Protein AF-A0A420IK46-F1 (afdb_monomer_lite)

Foldseek 3Di:
DDDDDDDDDDDDDDDDDDDDPPDDDDDDDDDPPVVVVVVVVVVVVCCVVVVDDDPDDDPPPPPPPPPPLPQALQAAPDEAADQVQAPFWAAEQSNVNNVCVVPVVVNWDFPQVAQQPDWGDDRPDTFGFSGWTWDQDPLGIGIHGYTNDSGHTYDHPNVCVVSVWDQDVVVRDID

Structure (mmCIF, N/CA/C/O backbone):
data_AF-A0A420IK46-F1
#
_entry.id   AF-A0A420IK46-F1
#
loop_
_atom_site.group_PDB
_atom_site.id
_atom_site.type_symbol
_atom_site.label_atom_id
_atom_site.label_alt_id
_atom_site.label_comp_id
_atom_site.label_asym_id
_atom_site.label_entity_id
_atom_site.label_seq_id
_atom_site.pdbx_PDB_ins_code
_atom_site.Cartn_x
_atom_site.Cartn_y
_atom_site.Cartn_z
_atom_site.occupancy
_atom_site.B_iso_or_equiv
_atom_site.auth_seq_id
_atom_site.auth_comp_id
_atom_site.auth_asym_id
_atom_site.auth_atom_id
_atom_site.pdbx_PDB_model_num
ATOM 1 N N . ASP A 1 1 ? 34.213 -3.076 1.714 1.00 36.16 1 ASP A N 1
ATOM 2 C CA . ASP A 1 1 ? 33.073 -2.729 2.576 1.00 36.16 1 ASP A CA 1
ATOM 3 C C . ASP A 1 1 ? 31.892 -3.614 2.271 1.00 36.16 1 ASP A C 1
ATOM 5 O O . ASP A 1 1 ? 31.127 -3.371 1.350 1.00 36.16 1 ASP A O 1
ATOM 9 N N . SER A 1 2 ? 31.842 -4.724 2.992 1.00 36.50 2 SER A N 1
ATOM 10 C CA . SER A 1 2 ? 30.795 -5.736 2.936 1.00 36.50 2 SER A CA 1
ATOM 11 C C . SER A 1 2 ? 30.014 -5.634 4.243 1.00 36.50 2 SER A C 1
ATOM 13 O O . SER A 1 2 ? 30.497 -6.100 5.277 1.00 36.50 2 SER A O 1
ATOM 15 N N . GLY A 1 3 ? 28.863 -4.961 4.210 1.00 33.41 3 GLY A N 1
ATOM 16 C CA . GLY A 1 3 ? 27.925 -4.957 5.329 1.00 33.41 3 GLY A CA 1
ATOM 17 C C . GLY A 1 3 ? 27.411 -6.375 5.555 1.00 33.41 3 GLY A C 1
ATOM 18 O O . GLY A 1 3 ? 27.014 -7.051 4.608 1.00 33.41 3 GLY A O 1
ATOM 19 N N . ILE A 1 4 ? 27.497 -6.851 6.794 1.00 30.58 4 ILE A N 1
ATOM 20 C CA . ILE A 1 4 ? 26.951 -8.148 7.185 1.00 30.58 4 ILE A CA 1
ATOM 21 C C . ILE A 1 4 ? 25.472 -7.933 7.503 1.00 30.58 4 ILE A C 1
ATOM 23 O O . ILE A 1 4 ? 25.141 -7.314 8.510 1.00 30.58 4 ILE A O 1
ATOM 27 N N . GLU A 1 5 ? 24.589 -8.461 6.658 1.00 34.59 5 GLU A N 1
ATOM 28 C CA . GLU A 1 5 ? 23.202 -8.727 7.035 1.00 34.59 5 GLU A CA 1
ATOM 29 C C . GLU A 1 5 ? 23.173 -10.069 7.776 1.00 34.59 5 GLU A C 1
ATOM 31 O O . GLU A 1 5 ? 23.459 -11.118 7.198 1.00 34.59 5 GLU A O 1
ATOM 36 N N . ALA A 1 6 ? 22.886 -10.041 9.077 1.00 29.06 6 ALA A N 1
ATOM 37 C CA . ALA A 1 6 ? 22.732 -11.247 9.880 1.00 29.06 6 ALA A CA 1
ATOM 38 C C . ALA A 1 6 ? 21.256 -11.438 10.240 1.00 29.06 6 ALA A C 1
ATOM 40 O O . ALA A 1 6 ? 20.698 -10.697 11.045 1.00 29.06 6 ALA A O 1
ATOM 41 N N . LEU A 1 7 ? 20.638 -12.464 9.654 1.00 31.25 7 LEU A N 1
ATOM 42 C CA . LEU A 1 7 ? 19.363 -13.013 10.099 1.00 31.25 7 LEU A CA 1
ATOM 43 C C . LEU A 1 7 ? 19.674 -14.130 11.107 1.00 31.25 7 LEU A C 1
ATOM 45 O O . LEU A 1 7 ? 20.095 -15.216 10.709 1.00 31.25 7 LEU A O 1
ATOM 49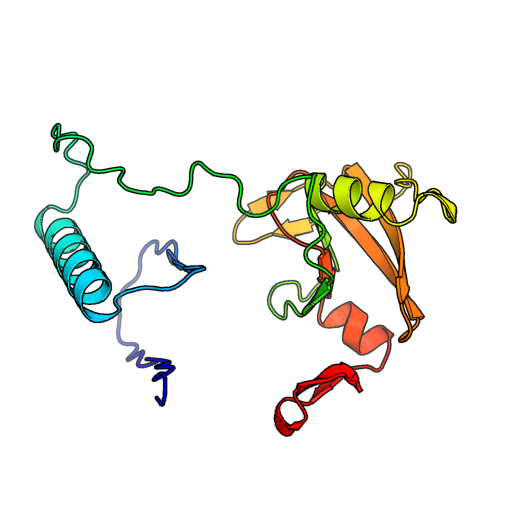 N N . ILE A 1 8 ? 19.513 -13.880 12.408 1.00 30.55 8 ILE A N 1
ATOM 50 C CA . ILE A 1 8 ? 19.629 -14.941 13.418 1.00 30.55 8 ILE A CA 1
ATOM 51 C C . ILE A 1 8 ? 18.227 -15.475 13.697 1.00 30.55 8 ILE A C 1
ATOM 53 O O . ILE A 1 8 ? 17.470 -14.894 14.465 1.00 30.55 8 ILE A O 1
ATOM 57 N N . ASN A 1 9 ? 17.899 -16.600 13.067 1.00 35.66 9 ASN A N 1
ATOM 58 C CA . ASN A 1 9 ? 16.812 -17.470 13.497 1.00 35.66 9 ASN A CA 1
ATOM 59 C C . ASN A 1 9 ? 17.437 -18.707 14.133 1.00 35.66 9 ASN A C 1
ATOM 61 O O . ASN A 1 9 ? 18.102 -19.468 13.439 1.00 35.66 9 ASN A O 1
ATOM 65 N N . ASN A 1 10 ? 17.193 -18.915 15.423 1.00 33.12 10 ASN A N 1
ATOM 66 C CA . ASN A 1 10 ? 17.235 -20.235 16.041 1.00 33.12 10 ASN A CA 1
ATOM 67 C C . ASN A 1 10 ? 16.222 -20.255 17.184 1.00 33.12 10 ASN A C 1
ATOM 69 O O . ASN A 1 10 ? 16.511 -19.846 18.305 1.00 33.12 10 ASN A O 1
ATOM 73 N N . ILE A 1 11 ? 15.022 -20.723 16.855 1.00 37.38 11 ILE A N 1
ATOM 74 C CA . ILE A 1 11 ? 14.047 -21.193 17.830 1.00 37.38 11 ILE A CA 1
ATOM 75 C C . ILE A 1 11 ? 14.383 -22.663 18.096 1.00 37.38 11 ILE A C 1
ATOM 77 O O . ILE A 1 11 ? 14.374 -23.457 17.154 1.00 37.38 11 ILE A O 1
ATOM 81 N N . ASP A 1 12 ? 14.619 -23.027 19.357 1.00 29.58 12 ASP A N 1
ATOM 82 C CA . ASP A 1 12 ? 14.335 -24.386 19.822 1.00 29.58 12 ASP A CA 1
ATOM 83 C C . ASP A 1 12 ? 13.169 -24.327 20.815 1.00 29.58 12 ASP A C 1
ATOM 85 O O . ASP A 1 12 ? 13.200 -23.624 21.827 1.00 29.58 12 ASP A O 1
ATOM 89 N N . LEU A 1 13 ? 12.096 -25.010 20.427 1.00 45.44 13 LEU A N 1
ATOM 90 C CA . LEU A 1 13 ? 10.789 -25.048 21.066 1.00 45.44 13 LEU A CA 1
ATOM 91 C C . LEU A 1 13 ? 10.766 -26.205 22.057 1.00 45.44 13 LEU A C 1
ATOM 93 O O . LEU A 1 13 ? 10.443 -27.335 21.691 1.00 45.44 13 LEU A O 1
ATOM 97 N N . SER A 1 14 ? 10.979 -25.920 23.335 1.00 31.83 14 SER A N 1
ATOM 98 C CA . SER A 1 14 ? 10.445 -26.801 24.370 1.00 31.83 14 SER A CA 1
ATOM 99 C C . SER A 1 14 ? 9.994 -26.006 25.588 1.00 31.83 14 SER A C 1
ATOM 101 O O . SER A 1 14 ? 10.790 -25.645 26.446 1.00 31.83 14 SER A O 1
ATOM 103 N N . GLU A 1 15 ? 8.677 -25.798 25.623 1.00 45.69 15 GLU A N 1
ATOM 104 C CA . GLU A 1 15 ? 7.856 -25.516 26.803 1.00 45.69 15 GLU A CA 1
ATOM 105 C C . GLU A 1 15 ? 8.067 -24.184 27.533 1.00 45.69 15 GLU A C 1
ATOM 107 O O . GLU A 1 15 ? 8.599 -24.159 28.636 1.00 45.69 15 GLU A O 1
ATOM 112 N N . VAL A 1 16 ? 7.460 -23.103 27.028 1.00 33.88 16 VAL A N 1
ATOM 113 C CA . VAL A 1 16 ? 6.900 -22.060 27.907 1.00 33.88 16 VAL A CA 1
ATOM 114 C C . VAL A 1 16 ? 5.568 -21.571 27.334 1.00 33.88 16 VAL A C 1
ATOM 116 O O . VAL A 1 16 ? 5.488 -21.078 26.213 1.00 33.88 16 VAL A O 1
ATOM 119 N N . LYS A 1 17 ? 4.494 -21.742 28.111 1.00 38.62 17 LYS A N 1
ATOM 120 C CA . LYS A 1 17 ? 3.279 -20.936 27.985 1.00 38.62 17 LYS A CA 1
ATOM 121 C C . LYS A 1 17 ? 3.505 -19.671 28.802 1.00 38.62 17 LYS A C 1
ATOM 123 O O . LYS A 1 17 ? 3.724 -19.805 30.000 1.00 38.62 17 LYS A O 1
ATOM 128 N N . ASP A 1 18 ? 3.448 -18.506 28.166 1.00 34.53 18 ASP A N 1
ATOM 129 C CA . ASP A 1 18 ? 2.596 -17.370 28.549 1.00 34.53 18 ASP A CA 1
ATOM 130 C C . ASP A 1 18 ? 3.080 -16.064 27.895 1.00 34.53 18 ASP A C 1
ATOM 132 O O . ASP A 1 18 ? 4.254 -15.728 27.939 1.00 34.53 18 ASP A O 1
ATOM 136 N N . TYR A 1 19 ? 2.116 -15.363 27.285 1.00 47.47 19 TYR A N 1
ATOM 137 C CA . TYR A 1 19 ? 2.113 -13.971 26.809 1.00 47.47 19 TYR A CA 1
ATOM 138 C C . TYR A 1 19 ? 3.438 -13.379 26.299 1.00 47.47 19 TYR A C 1
ATOM 140 O O . TYR A 1 19 ? 4.135 -12.685 27.032 1.00 47.47 19 TYR A O 1
ATOM 148 N N . GLU A 1 20 ? 3.694 -13.507 24.997 1.00 35.28 20 GLU A N 1
ATOM 149 C CA . GLU A 1 20 ? 4.812 -12.827 24.339 1.00 35.28 20 GLU A CA 1
ATOM 150 C C . GLU A 1 20 ? 4.272 -11.869 23.271 1.00 35.28 20 GLU A C 1
ATOM 152 O O . GLU A 1 20 ? 3.734 -12.266 22.235 1.00 35.28 20 GLU A O 1
ATOM 157 N N . GLY A 1 21 ? 4.328 -10.571 23.569 1.00 40.59 21 GLY A N 1
ATOM 158 C CA . GLY A 1 21 ? 4.304 -9.558 22.528 1.00 40.59 21 GLY A CA 1
ATOM 159 C C . GLY A 1 21 ? 5.693 -9.527 21.913 1.00 40.59 21 GLY A C 1
ATOM 160 O O . GLY A 1 21 ? 6.579 -8.897 22.486 1.00 40.59 21 GLY A O 1
ATOM 161 N N . ASP A 1 22 ? 5.881 -10.214 20.783 1.00 36.91 22 ASP A N 1
ATOM 162 C CA . ASP A 1 22 ? 7.123 -10.143 20.010 1.00 36.91 22 ASP A CA 1
ATOM 163 C C . ASP A 1 22 ? 7.426 -8.677 19.697 1.00 36.91 22 ASP A C 1
ATOM 165 O O . ASP A 1 22 ? 6.774 -8.034 18.866 1.00 36.91 22 ASP A O 1
ATOM 169 N N . THR A 1 23 ? 8.404 -8.124 20.407 1.00 38.12 23 THR A N 1
ATOM 170 C CA . THR A 1 23 ? 8.852 -6.751 20.204 1.00 38.12 23 THR A CA 1
ATOM 171 C C . THR A 1 23 ? 9.903 -6.801 19.107 1.00 38.12 23 THR A C 1
ATOM 173 O O . THR A 1 23 ? 11.062 -7.120 19.349 1.00 38.12 23 THR A O 1
ATOM 176 N N . GLN A 1 24 ? 9.474 -6.573 17.866 1.00 38.16 24 GLN A N 1
ATOM 177 C CA . GLN A 1 24 ? 10.379 -6.487 16.723 1.00 38.16 24 GLN A CA 1
ATOM 178 C C . GLN A 1 24 ? 10.874 -5.047 16.580 1.00 38.16 24 GLN A C 1
ATOM 180 O O . GLN A 1 24 ? 10.095 -4.151 16.248 1.00 38.16 24 GLN A O 1
ATOM 185 N N . GLU A 1 25 ? 12.167 -4.822 16.806 1.00 41.19 25 GLU A N 1
ATOM 186 C CA . GLU A 1 25 ? 12.799 -3.522 16.585 1.00 41.19 25 GLU A CA 1
ATOM 187 C C . GLU A 1 25 ? 13.454 -3.466 15.201 1.00 41.19 25 GLU A C 1
ATOM 189 O O . GLU A 1 25 ? 14.222 -4.344 14.816 1.00 41.19 25 GLU A O 1
ATOM 194 N N . THR A 1 26 ? 13.123 -2.434 14.421 1.00 38.94 26 THR A N 1
ATOM 195 C CA . THR A 1 26 ? 13.693 -2.192 13.087 1.00 38.94 26 THR A CA 1
ATOM 196 C C . THR A 1 26 ? 14.326 -0.809 13.059 1.00 38.94 26 THR A C 1
ATOM 198 O O . THR A 1 26 ? 13.668 0.176 13.394 1.00 38.94 26 THR A O 1
ATOM 201 N N . TYR A 1 27 ? 15.581 -0.735 12.624 1.00 38.28 27 TYR A N 1
ATOM 202 C CA . TYR A 1 27 ? 16.363 0.500 12.569 1.00 38.28 27 TYR A CA 1
ATOM 203 C C . TYR A 1 27 ? 16.511 0.985 11.121 1.00 38.28 27 TYR A C 1
ATOM 205 O O . TYR A 1 27 ? 16.575 0.179 10.192 1.00 38.28 27 TYR A O 1
ATOM 213 N N . PHE A 1 28 ? 16.563 2.305 10.924 1.00 34.69 28 PHE A N 1
ATOM 214 C CA . PHE A 1 28 ? 16.802 2.944 9.627 1.00 34.69 28 PHE A CA 1
ATOM 215 C C . PHE A 1 28 ? 17.897 4.009 9.777 1.00 34.69 28 PHE A C 1
ATOM 217 O O . PHE A 1 28 ? 17.736 4.936 10.568 1.00 34.69 28 PHE A O 1
ATOM 224 N N . GLY A 1 29 ? 18.996 3.875 9.028 1.00 47.47 29 GLY A N 1
ATOM 225 C CA . GLY A 1 29 ? 20.156 4.775 9.072 1.00 47.47 29 GLY A CA 1
ATOM 226 C C . GLY A 1 29 ? 21.493 4.031 9.165 1.00 47.47 29 GLY A C 1
ATOM 227 O O . GLY A 1 29 ? 21.523 2.804 9.225 1.00 47.47 29 GLY A O 1
ATOM 228 N N . GLU A 1 30 ? 22.601 4.777 9.159 1.00 43.88 30 GLU A N 1
ATOM 229 C CA . GLU A 1 30 ? 23.924 4.228 9.476 1.00 43.88 30 GLU A CA 1
ATOM 230 C C . GLU A 1 30 ? 23.975 3.936 10.979 1.00 43.88 30 GLU A C 1
ATOM 232 O O . GLU A 1 30 ? 23.768 4.827 11.803 1.00 43.88 30 GLU A O 1
ATOM 237 N N . VAL A 1 31 ? 24.185 2.671 11.331 1.00 55.81 31 VAL A N 1
ATOM 238 C CA . VAL A 1 31 ? 24.189 2.198 12.715 1.00 55.81 31 VAL A CA 1
ATOM 239 C C . VAL A 1 31 ? 25.533 1.544 12.985 1.00 55.81 31 VAL A C 1
ATOM 241 O O . VAL A 1 31 ? 25.951 0.652 12.242 1.00 55.81 31 VAL A O 1
ATOM 244 N N . ASP A 1 32 ? 26.193 1.938 14.074 1.00 66.50 32 ASP A N 1
ATOM 245 C CA . ASP A 1 32 ? 27.278 1.132 14.624 1.00 66.50 32 ASP A CA 1
ATOM 246 C C . ASP A 1 32 ? 26.666 -0.125 15.250 1.00 66.50 32 ASP A C 1
ATOM 248 O O . ASP A 1 32 ? 26.173 -0.128 16.381 1.00 66.50 32 ASP A O 1
ATOM 252 N N . GLY A 1 33 ? 26.670 -1.210 14.474 1.00 51.62 33 GLY A N 1
ATOM 253 C CA . GLY A 1 33 ? 26.094 -2.484 14.886 1.00 51.62 33 GLY A CA 1
ATOM 254 C C . GLY A 1 33 ? 26.714 -3.043 16.168 1.00 51.62 33 GLY A C 1
ATOM 255 O O . GLY A 1 33 ? 26.049 -3.795 16.870 1.00 51.62 33 GLY A O 1
ATOM 256 N N . LYS A 1 34 ? 27.952 -2.665 16.516 1.00 63.78 34 LYS A N 1
ATOM 257 C CA . LYS A 1 34 ? 28.611 -3.127 17.741 1.00 63.78 34 LYS A CA 1
ATOM 258 C C . LYS A 1 34 ? 28.094 -2.377 18.963 1.00 63.78 34 LYS A C 1
ATOM 260 O O . LYS A 1 34 ? 27.818 -2.997 19.988 1.00 63.78 34 LYS A O 1
ATOM 265 N N . GLU A 1 35 ? 27.959 -1.059 18.859 1.00 60.22 35 GLU A N 1
ATOM 266 C CA . GLU A 1 35 ? 27.412 -0.235 19.940 1.00 60.22 35 GLU A CA 1
ATOM 267 C C . GLU A 1 35 ? 25.941 -0.583 20.198 1.00 60.22 35 GLU A C 1
ATOM 269 O O . GLU A 1 35 ? 25.547 -0.792 21.348 1.00 60.22 35 GLU A O 1
ATOM 274 N N . LEU A 1 36 ? 25.159 -0.762 19.128 1.00 61.12 36 LEU A N 1
ATOM 275 C CA . LEU A 1 36 ? 23.761 -1.168 19.229 1.00 61.12 36 LEU A CA 1
ATOM 276 C C . LEU A 1 36 ? 23.609 -2.569 19.834 1.00 61.12 36 LEU A C 1
ATOM 278 O O . LEU A 1 36 ? 22.781 -2.766 20.721 1.00 61.12 36 LEU A O 1
ATOM 282 N N . PHE A 1 37 ? 24.420 -3.536 19.395 1.00 61.47 37 PHE A N 1
ATOM 283 C CA . PHE A 1 37 ? 24.380 -4.897 19.932 1.00 61.47 37 PHE A CA 1
ATOM 284 C C . PHE A 1 37 ? 24.636 -4.913 21.442 1.00 61.47 37 PHE A C 1
ATOM 286 O O . PHE A 1 37 ? 23.886 -5.539 22.186 1.00 61.47 37 PHE A O 1
ATOM 293 N N . HIS A 1 38 ? 25.625 -4.153 21.916 1.00 60.16 38 HIS A N 1
ATOM 294 C CA . HIS A 1 38 ? 25.903 -4.037 23.348 1.00 60.16 38 HIS A CA 1
ATOM 295 C C . HIS A 1 38 ? 24.797 -3.310 24.124 1.00 60.16 38 HIS A C 1
ATOM 297 O O . HIS A 1 38 ? 24.524 -3.658 25.275 1.00 60.16 38 HIS A O 1
ATOM 303 N N . ALA A 1 39 ? 24.151 -2.310 23.518 1.00 62.03 39 ALA A N 1
ATOM 304 C CA . ALA A 1 39 ? 23.021 -1.620 24.131 1.00 62.03 39 ALA A CA 1
ATOM 305 C C . ALA A 1 39 ? 21.817 -2.560 24.299 1.00 62.03 39 ALA A C 1
ATOM 307 O O . ALA A 1 39 ? 21.242 -2.629 25.386 1.00 62.03 39 ALA A O 1
ATOM 308 N N . ILE A 1 40 ? 21.485 -3.333 23.260 1.00 64.19 40 ILE A N 1
ATOM 309 C CA . ILE A 1 40 ? 20.381 -4.300 23.282 1.00 64.19 40 ILE A CA 1
ATOM 310 C C . ILE A 1 40 ? 20.699 -5.479 24.213 1.00 64.19 40 ILE A C 1
ATOM 312 O O . ILE A 1 40 ? 19.825 -5.884 24.974 1.00 64.19 40 ILE A O 1
ATOM 316 N N . GLU A 1 41 ? 21.936 -5.992 24.234 1.00 65.56 41 GLU A N 1
ATOM 317 C CA . GLU A 1 41 ? 22.357 -7.017 25.205 1.00 65.56 41 GLU A CA 1
ATOM 318 C C . GLU A 1 41 ? 22.148 -6.536 26.642 1.00 65.56 41 GLU A C 1
ATOM 320 O O . GLU A 1 41 ? 21.528 -7.233 27.445 1.00 65.56 41 GLU A O 1
ATOM 325 N N . ASN A 1 42 ? 22.613 -5.328 26.969 1.00 66.81 42 ASN A N 1
ATOM 326 C CA . ASN A 1 42 ? 22.454 -4.779 28.313 1.00 66.81 42 ASN A CA 1
ATOM 327 C C . ASN A 1 42 ? 20.983 -4.566 28.678 1.00 66.81 42 ASN A C 1
ATOM 329 O O . ASN A 1 42 ? 20.589 -4.899 29.794 1.00 66.81 42 ASN A O 1
ATOM 333 N N . LEU A 1 43 ? 20.166 -4.058 27.751 1.00 64.50 43 LEU A N 1
ATOM 334 C CA . LEU A 1 43 ? 18.729 -3.871 27.964 1.00 64.50 43 LEU A CA 1
ATOM 335 C C . LEU A 1 43 ? 18.004 -5.210 28.145 1.00 64.50 43 LEU A C 1
ATOM 337 O O . LEU A 1 43 ? 17.199 -5.349 29.064 1.00 64.50 43 LEU A O 1
ATOM 341 N N . SER A 1 44 ? 18.336 -6.219 27.336 1.00 66.62 44 SER A N 1
ATOM 342 C CA . SER A 1 44 ? 17.782 -7.571 27.447 1.00 66.62 44 SER A CA 1
ATOM 343 C C . SER A 1 44 ? 18.164 -8.226 28.775 1.00 66.62 44 SER A C 1
ATOM 345 O O . SER A 1 44 ? 17.319 -8.849 29.416 1.00 66.62 44 SER A O 1
ATOM 347 N N . VAL A 1 45 ? 19.417 -8.074 29.215 1.00 66.62 45 VAL A N 1
ATOM 348 C CA . VAL A 1 45 ? 19.902 -8.595 30.501 1.00 66.62 45 VAL A CA 1
ATOM 349 C C . VAL A 1 45 ? 19.233 -7.867 31.666 1.00 66.62 45 VAL A C 1
ATOM 351 O O . VAL A 1 45 ? 18.763 -8.516 32.597 1.00 66.62 45 VAL A O 1
ATOM 354 N N . GLN A 1 46 ? 19.127 -6.538 31.617 1.00 64.81 46 GLN A N 1
ATOM 355 C CA . GLN A 1 46 ? 18.427 -5.761 32.642 1.00 64.81 46 GLN A CA 1
ATOM 356 C C . GLN A 1 46 ? 16.952 -6.150 32.741 1.00 64.81 46 GLN A C 1
ATOM 358 O O . GLN A 1 46 ? 16.460 -6.371 33.845 1.00 64.81 46 GLN A O 1
ATOM 363 N N . HIS A 1 47 ? 16.263 -6.291 31.607 1.00 63.59 47 HIS A N 1
ATOM 364 C CA . HIS A 1 47 ? 14.862 -6.698 31.572 1.00 63.59 47 HIS A CA 1
ATOM 365 C C . HIS A 1 47 ? 14.669 -8.117 32.128 1.00 63.59 47 HIS A C 1
ATOM 367 O O . HIS A 1 47 ? 13.791 -8.340 32.962 1.00 63.59 47 HIS A O 1
ATOM 373 N N . ALA A 1 48 ? 15.532 -9.060 31.732 1.00 67.38 48 ALA A N 1
ATOM 374 C CA . ALA A 1 48 ? 15.505 -10.437 32.220 1.00 67.38 48 ALA A CA 1
ATOM 375 C C . ALA A 1 48 ? 15.791 -10.545 33.729 1.00 67.38 48 ALA A C 1
ATOM 377 O O . ALA A 1 48 ? 15.221 -11.403 34.400 1.00 67.38 48 ALA A O 1
ATOM 378 N N . ILE A 1 49 ? 16.662 -9.686 34.269 1.00 61.47 49 ILE A N 1
ATOM 379 C CA . ILE A 1 49 ? 17.048 -9.714 35.687 1.00 61.47 49 ILE A CA 1
ATOM 380 C C . ILE A 1 49 ? 16.033 -8.986 36.571 1.00 61.47 49 ILE A C 1
ATOM 382 O O . ILE A 1 49 ? 15.728 -9.457 37.666 1.00 61.47 49 ILE A O 1
ATOM 386 N N . LEU A 1 50 ? 15.533 -7.828 36.137 1.00 70.44 50 LEU A N 1
ATOM 387 C CA . LEU A 1 50 ? 14.714 -6.962 36.987 1.00 70.44 50 LEU A CA 1
ATOM 388 C C . LEU A 1 50 ? 13.222 -7.291 36.904 1.00 70.44 50 LEU A C 1
ATOM 390 O O . LEU A 1 50 ? 12.496 -6.972 37.843 1.00 70.44 50 LEU A O 1
ATOM 394 N N . GLY A 1 51 ? 12.761 -7.946 35.828 1.00 51.00 51 GLY A N 1
ATOM 395 C CA . GLY A 1 51 ? 11.404 -8.494 35.691 1.00 51.00 51 GLY A CA 1
ATOM 396 C C . GLY A 1 51 ? 10.249 -7.495 35.853 1.00 51.00 51 GLY A C 1
ATOM 397 O O . GLY A 1 51 ? 9.094 -7.907 35.836 1.00 51.00 51 GLY A O 1
ATOM 398 N N . ASN A 1 52 ? 10.530 -6.202 36.041 1.00 51.91 52 ASN A N 1
ATOM 399 C CA . ASN A 1 52 ? 9.553 -5.138 36.198 1.00 51.91 52 ASN A CA 1
ATOM 400 C C . ASN A 1 52 ? 10.158 -3.762 35.908 1.00 51.91 52 ASN A C 1
ATOM 402 O O . ASN A 1 52 ? 11.329 -3.488 36.163 1.00 51.91 52 ASN A O 1
ATOM 406 N N . HIS A 1 53 ? 9.276 -2.901 35.408 1.00 52.72 53 HIS A N 1
ATOM 407 C CA . HIS A 1 53 ? 9.459 -1.500 35.058 1.00 52.72 53 HIS A CA 1
ATOM 408 C C . HIS A 1 53 ? 9.946 -0.661 36.253 1.00 52.72 53 HIS A C 1
ATOM 410 O O . HIS A 1 53 ? 9.146 -0.154 37.039 1.00 52.72 53 HIS A O 1
ATOM 416 N N . SER A 1 54 ? 11.259 -0.495 36.397 1.00 42.56 54 SER A N 1
ATOM 417 C CA . SER A 1 54 ? 11.834 0.563 37.223 1.00 42.56 54 SER A CA 1
ATOM 418 C C . SER A 1 54 ? 11.851 1.862 36.419 1.00 42.56 54 SER A C 1
ATOM 420 O O . SER A 1 54 ? 12.665 2.049 35.517 1.00 42.56 54 SER A O 1
ATOM 422 N N . THR A 1 55 ? 10.939 2.775 36.756 1.00 49.97 55 THR A N 1
ATOM 423 C CA . THR A 1 55 ? 11.068 4.198 36.431 1.00 49.97 55 THR A CA 1
ATOM 424 C C . THR A 1 55 ? 12.201 4.774 37.278 1.00 49.97 55 THR A C 1
ATOM 426 O O . THR A 1 55 ? 11.953 5.380 38.320 1.00 49.97 55 THR A O 1
ATOM 429 N N . GLU A 1 56 ? 13.444 4.534 36.881 1.00 41.84 56 GLU A N 1
ATOM 430 C CA . GLU A 1 56 ? 14.571 5.309 37.386 1.00 41.84 56 GLU A CA 1
ATOM 431 C C . GLU A 1 56 ? 15.088 6.224 36.282 1.00 41.84 56 GLU A C 1
ATOM 433 O O . GLU A 1 56 ? 15.237 5.831 35.125 1.00 41.84 56 GLU A O 1
ATOM 438 N N . ASP A 1 57 ? 15.259 7.478 36.687 1.00 46.47 57 ASP A N 1
ATOM 439 C CA . ASP A 1 57 ? 15.665 8.655 35.931 1.00 46.47 57 ASP A CA 1
ATOM 440 C C . ASP A 1 57 ? 17.096 8.469 35.411 1.00 46.47 57 ASP A C 1
ATOM 442 O O . ASP A 1 57 ? 18.072 8.975 35.966 1.00 46.47 57 ASP A O 1
ATOM 446 N N . TYR A 1 58 ? 17.238 7.651 34.370 1.00 41.94 58 TYR A N 1
ATOM 447 C CA . TYR A 1 58 ? 18.436 7.652 33.553 1.00 41.94 58 TYR A CA 1
ATOM 448 C C . TYR A 1 58 ? 18.422 8.943 32.745 1.00 41.94 58 TYR A C 1
ATOM 450 O O . TYR A 1 58 ? 17.556 9.133 31.888 1.00 41.94 58 TYR A O 1
ATOM 458 N N . ASP A 1 59 ? 19.390 9.810 33.060 1.00 39.75 59 ASP A N 1
ATOM 459 C CA . ASP A 1 59 ? 19.783 10.988 32.290 1.00 39.75 59 ASP A CA 1
ATOM 460 C C . ASP A 1 59 ? 19.510 10.737 30.809 1.00 39.75 59 ASP A C 1
ATOM 462 O O . ASP A 1 59 ? 20.021 9.770 30.236 1.00 39.75 59 ASP A O 1
ATOM 466 N N . THR A 1 60 ? 18.615 11.558 30.262 1.00 41.19 60 THR A N 1
ATOM 467 C CA . THR A 1 60 ? 17.931 11.438 28.976 1.00 41.19 60 THR A CA 1
ATOM 468 C C . THR A 1 60 ? 18.911 11.435 27.805 1.00 41.19 60 THR A C 1
ATOM 470 O O . THR A 1 60 ? 18.911 12.328 26.959 1.00 41.19 60 THR A O 1
ATOM 473 N N . ARG A 1 61 ? 19.735 10.396 27.693 1.00 38.84 61 ARG A N 1
ATOM 474 C CA . ARG A 1 61 ? 20.224 9.907 26.415 1.00 38.84 61 ARG A CA 1
ATOM 475 C C . ARG A 1 61 ? 19.023 9.298 25.751 1.00 38.84 61 ARG A C 1
ATOM 477 O O . ARG A 1 61 ? 18.816 8.101 25.897 1.00 38.84 61 ARG A O 1
ATOM 484 N N . GLU A 1 62 ? 18.214 10.193 25.182 1.00 43.34 62 GLU A N 1
ATOM 485 C CA . GLU A 1 62 ? 17.188 9.976 24.176 1.00 43.34 62 GLU A CA 1
ATOM 486 C C . GLU A 1 62 ? 17.062 8.487 23.885 1.00 43.34 62 GLU A C 1
ATOM 488 O O . GLU A 1 62 ? 17.642 7.969 22.932 1.00 43.34 62 GLU A O 1
ATOM 493 N N . ILE A 1 63 ? 16.393 7.771 24.802 1.00 40.53 63 ILE A N 1
ATOM 494 C CA . ILE A 1 63 ? 15.979 6.413 24.527 1.00 40.53 63 ILE A CA 1
ATOM 495 C C . ILE A 1 63 ? 15.014 6.679 23.401 1.00 40.53 63 ILE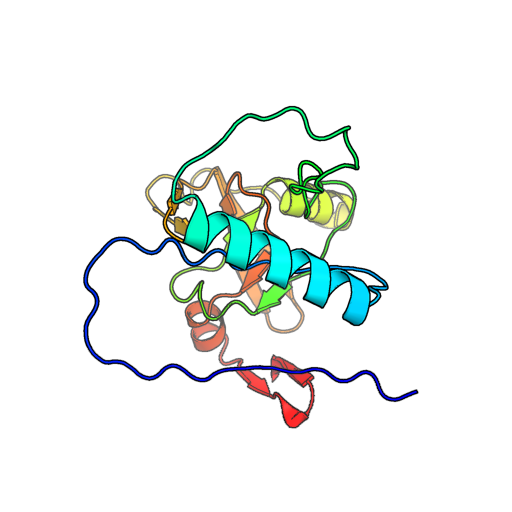 A C 1
ATOM 497 O O . ILE A 1 63 ? 13.898 7.163 23.623 1.00 40.53 63 ILE A O 1
ATOM 501 N N . LEU A 1 64 ? 15.512 6.462 22.188 1.00 39.91 64 LEU A N 1
ATOM 502 C CA . LEU A 1 64 ? 14.826 6.620 20.928 1.00 39.91 64 LEU A CA 1
ATOM 503 C C . LEU A 1 64 ? 13.776 5.503 20.839 1.00 39.91 64 LEU A C 1
ATOM 505 O O . LEU A 1 64 ? 13.663 4.798 19.846 1.00 39.91 64 LEU A O 1
ATOM 509 N N . THR A 1 65 ? 12.984 5.329 21.902 1.00 41.00 65 THR A N 1
ATOM 510 C CA . THR A 1 65 ? 11.577 4.997 21.808 1.00 41.00 65 THR A CA 1
ATOM 511 C C . THR A 1 65 ? 11.014 5.955 20.771 1.00 41.00 65 THR A C 1
ATOM 513 O O . THR A 1 65 ? 10.766 7.125 21.041 1.00 41.00 65 THR A O 1
ATOM 516 N N . SER A 1 66 ? 10.984 5.461 19.536 1.00 46.56 66 SER A N 1
ATOM 517 C CA . SER A 1 66 ? 10.439 6.023 18.308 1.00 46.56 66 SER A CA 1
ATOM 518 C C . SER A 1 66 ? 9.159 6.838 18.555 1.00 46.56 66 SER A C 1
ATOM 520 O O . SER A 1 66 ? 8.046 6.394 18.286 1.00 46.56 66 SER A O 1
ATOM 522 N N . SER A 1 67 ? 9.305 8.051 19.078 1.00 43.62 67 SER A N 1
ATOM 523 C CA . SER A 1 67 ? 8.250 9.059 19.188 1.00 43.62 67 SER A CA 1
ATOM 524 C C . SER A 1 67 ? 8.196 9.915 17.921 1.00 43.62 67 SER A C 1
ATOM 526 O O . SER A 1 67 ? 7.253 10.679 17.712 1.00 43.62 67 SER A O 1
ATOM 528 N N . THR A 1 68 ? 9.158 9.726 17.017 1.00 53.25 68 THR A N 1
ATOM 529 C CA . THR A 1 68 ? 9.071 10.145 15.626 1.00 53.25 68 THR A CA 1
ATOM 530 C C . THR A 1 68 ? 8.216 9.128 14.867 1.00 53.25 68 THR A C 1
ATOM 532 O O . THR A 1 68 ? 8.538 7.949 14.769 1.00 53.25 68 THR A O 1
ATOM 535 N N . MET A 1 69 ? 7.067 9.572 14.352 1.00 62.31 69 MET A N 1
ATOM 536 C CA . MET A 1 69 ? 6.247 8.752 13.453 1.00 62.31 69 MET A CA 1
ATOM 537 C C . MET A 1 69 ? 7.076 8.373 12.223 1.00 62.31 69 MET A C 1
ATOM 539 O O . MET A 1 69 ? 7.530 9.262 11.497 1.00 62.31 69 MET A O 1
ATOM 543 N N . ARG A 1 70 ? 7.260 7.067 12.004 1.00 77.12 70 ARG A N 1
ATOM 544 C CA . ARG A 1 70 ? 8.127 6.505 10.958 1.00 77.12 70 ARG A CA 1
ATOM 545 C C . ARG A 1 70 ? 7.610 6.836 9.561 1.00 77.12 70 ARG A C 1
ATOM 547 O O . ARG A 1 70 ? 8.406 7.059 8.658 1.00 77.12 70 ARG A O 1
ATOM 554 N N . TYR A 1 71 ? 6.290 6.920 9.394 1.00 86.62 71 TYR A N 1
ATOM 555 C CA . TYR A 1 71 ? 5.629 7.213 8.127 1.00 86.62 71 TYR A CA 1
ATOM 556 C C . TYR A 1 71 ? 4.746 8.459 8.266 1.00 86.62 71 TYR A C 1
ATOM 558 O O . TYR A 1 71 ? 3.574 8.437 8.658 1.00 86.62 71 TYR A O 1
ATOM 566 N N . ASN A 1 72 ? 5.326 9.606 7.924 1.00 88.94 72 ASN A N 1
ATOM 567 C CA . ASN A 1 72 ? 4.651 10.899 8.004 1.00 88.94 72 ASN A CA 1
ATOM 568 C C . ASN A 1 72 ? 3.771 11.172 6.764 1.00 88.94 72 ASN A C 1
ATOM 570 O O . ASN A 1 72 ? 3.499 10.277 5.970 1.00 88.94 72 ASN A O 1
ATOM 574 N N . ASP A 1 73 ? 3.221 12.381 6.638 1.00 93.00 73 ASP A N 1
ATOM 575 C CA . ASP A 1 73 ? 2.402 12.755 5.478 1.00 93.00 73 ASP A CA 1
ATOM 576 C C . ASP A 1 73 ? 3.185 13.522 4.395 1.00 93.00 73 ASP A C 1
ATOM 578 O O . ASP A 1 73 ? 2.632 13.838 3.339 1.00 93.00 73 ASP A O 1
ATOM 582 N N . LEU A 1 74 ? 4.452 13.847 4.653 1.00 90.69 74 LEU A N 1
ATOM 583 C CA . LEU A 1 74 ? 5.326 14.648 3.797 1.00 90.69 74 LEU A CA 1
ATOM 584 C C . LEU A 1 74 ? 5.987 13.790 2.718 1.00 90.69 74 LEU A C 1
ATOM 586 O O . LEU A 1 74 ? 6.033 14.209 1.563 1.00 90.69 74 LEU A O 1
ATOM 590 N N . GLU A 1 75 ? 6.455 12.600 3.088 1.00 91.19 75 GLU A N 1
ATOM 591 C CA . GLU A 1 75 ? 7.157 11.674 2.203 1.00 91.19 75 GLU A CA 1
ATOM 592 C C . GLU A 1 75 ? 6.324 10.417 1.943 1.00 91.19 75 GLU A C 1
ATOM 594 O O . GLU A 1 75 ? 5.706 9.852 2.847 1.00 91.19 75 GLU A O 1
ATOM 599 N N . TYR A 1 76 ? 6.278 9.991 0.681 1.00 92.94 76 TYR A N 1
ATOM 600 C CA . TYR A 1 76 ? 5.620 8.753 0.280 1.00 92.94 76 TYR A CA 1
ATOM 601 C C . TYR A 1 76 ? 6.655 7.636 0.175 1.00 92.94 76 TYR A C 1
ATOM 603 O O . TYR A 1 76 ? 7.575 7.729 -0.632 1.00 92.94 76 TYR A O 1
ATOM 611 N N . HIS A 1 77 ? 6.467 6.560 0.937 1.00 91.81 77 HIS A N 1
ATOM 612 C CA . HIS A 1 77 ? 7.440 5.464 1.022 1.00 91.81 77 HIS A CA 1
ATOM 613 C C . HIS A 1 77 ? 7.132 4.288 0.081 1.00 91.81 77 HIS A C 1
ATOM 615 O O . HIS A 1 77 ? 7.717 3.215 0.209 1.00 91.81 77 HIS A O 1
ATOM 621 N N . GLY A 1 78 ? 6.216 4.467 -0.874 1.00 92.38 78 GLY A N 1
ATOM 622 C CA . GLY A 1 78 ? 5.875 3.426 -1.842 1.00 92.38 78 GLY A CA 1
ATOM 623 C C . GLY A 1 78 ? 4.929 2.354 -1.298 1.00 92.38 78 GLY A C 1
ATOM 624 O O . GLY A 1 78 ? 4.216 2.552 -0.309 1.00 92.38 78 GLY A O 1
ATOM 625 N N . ILE A 1 79 ? 4.901 1.224 -2.009 1.00 92.06 79 ILE A N 1
ATOM 626 C CA . ILE A 1 79 ? 4.115 0.035 -1.676 1.00 92.06 79 ILE A CA 1
ATOM 627 C C . ILE A 1 79 ? 5.082 -1.054 -1.212 1.00 92.06 79 ILE A C 1
ATOM 629 O O . ILE A 1 79 ? 5.901 -1.538 -1.987 1.00 92.06 79 ILE A O 1
ATOM 633 N N . MET A 1 80 ? 4.959 -1.445 0.048 1.00 91.12 80 MET A N 1
ATOM 634 C CA . MET A 1 80 ? 5.679 -2.545 0.670 1.00 91.12 80 MET A CA 1
ATOM 635 C C . MET A 1 80 ? 4.925 -3.857 0.441 1.00 91.12 80 MET A C 1
ATOM 637 O O . MET A 1 80 ? 3.708 -3.916 0.606 1.00 91.12 80 MET A O 1
ATOM 641 N N . ILE A 1 81 ? 5.636 -4.923 0.084 1.00 88.19 81 ILE A N 1
ATOM 642 C CA . ILE A 1 81 ? 5.063 -6.270 0.057 1.00 88.19 81 ILE A CA 1
ATOM 643 C C . ILE A 1 81 ? 5.003 -6.763 1.498 1.00 88.19 81 ILE A C 1
ATOM 645 O O . ILE A 1 81 ? 6.038 -6.882 2.147 1.00 88.19 81 ILE A O 1
ATOM 649 N N . ASP A 1 82 ? 3.802 -7.041 1.996 1.00 84.06 82 ASP A N 1
ATOM 650 C CA . ASP A 1 82 ? 3.614 -7.498 3.367 1.00 84.06 82 ASP A CA 1
ATOM 651 C C . ASP A 1 82 ? 2.877 -8.841 3.371 1.00 84.06 82 ASP A C 1
ATOM 653 O O . ASP A 1 82 ? 1.652 -8.930 3.227 1.00 84.06 82 ASP A O 1
ATOM 657 N N . ILE A 1 83 ? 3.651 -9.913 3.547 1.00 67.81 83 ILE A N 1
ATOM 658 C CA . ILE A 1 83 ? 3.122 -11.275 3.669 1.00 67.81 83 ILE A CA 1
ATOM 659 C C . ILE A 1 83 ? 2.257 -11.443 4.926 1.00 67.81 83 ILE A C 1
ATOM 661 O O . ILE A 1 83 ? 1.353 -12.279 4.932 1.00 67.81 83 ILE A O 1
ATOM 665 N N . SER A 1 84 ? 2.480 -10.626 5.963 1.00 72.00 84 SER A N 1
ATOM 666 C CA . SER A 1 84 ? 1.675 -10.630 7.187 1.00 72.00 84 SER A CA 1
ATOM 667 C C . SER A 1 84 ? 0.316 -9.948 6.981 1.00 72.00 84 SER A C 1
ATOM 669 O O . SER A 1 84 ? -0.667 -10.311 7.630 1.00 72.00 84 SER A O 1
ATOM 671 N N . ALA A 1 85 ? 0.190 -9.078 5.972 1.00 65.25 85 ALA A N 1
ATOM 672 C CA . ALA A 1 85 ? -1.071 -8.465 5.552 1.00 65.25 85 ALA A CA 1
ATOM 673 C C . ALA A 1 85 ? -1.978 -9.421 4.752 1.00 65.25 85 ALA A C 1
ATOM 675 O O . ALA A 1 85 ? -2.854 -8.972 4.016 1.00 65.25 85 ALA A O 1
ATOM 676 N N . ALA A 1 86 ? -1.805 -10.740 4.887 1.00 62.81 86 ALA A N 1
ATOM 677 C CA . ALA A 1 86 ? -2.304 -11.789 3.994 1.00 62.81 86 ALA A CA 1
ATOM 678 C C . ALA A 1 86 ? -3.767 -11.662 3.525 1.00 62.81 86 ALA A C 1
ATOM 680 O O . ALA A 1 86 ? -4.099 -12.156 2.451 1.00 62.81 86 ALA A O 1
ATOM 681 N N . ALA A 1 87 ? -4.657 -11.020 4.286 1.00 79.31 87 ALA A N 1
ATOM 682 C CA . ALA A 1 87 ? -6.066 -10.909 3.929 1.00 79.31 87 ALA A CA 1
ATOM 683 C C . ALA A 1 87 ? -6.428 -9.707 3.038 1.00 79.31 87 ALA A C 1
ATOM 685 O O . ALA A 1 87 ? -7.345 -9.848 2.222 1.00 79.31 87 ALA A O 1
ATOM 686 N N . LYS A 1 88 ? -5.829 -8.527 3.246 1.00 87.69 88 LYS A N 1
ATOM 687 C CA . LYS A 1 88 ? -6.286 -7.254 2.651 1.00 87.69 88 LYS A CA 1
ATOM 688 C C . LYS A 1 88 ? -5.144 -6.244 2.586 1.00 87.69 88 LYS A C 1
ATOM 690 O O . LYS A 1 88 ? -4.496 -6.010 3.600 1.00 87.69 88 LYS A O 1
ATOM 695 N N . SER A 1 89 ? -4.959 -5.605 1.433 1.00 91.88 89 SER A N 1
ATOM 696 C CA . SER A 1 89 ? -3.988 -4.515 1.294 1.00 91.88 89 SER A CA 1
ATOM 697 C C . SER A 1 89 ? -4.458 -3.269 2.039 1.00 91.88 89 SER A C 1
ATOM 699 O O . SER A 1 89 ? -5.635 -2.900 1.976 1.00 91.88 89 SER A O 1
ATOM 701 N N . ALA A 1 90 ? -3.550 -2.610 2.749 1.00 92.56 90 ALA A N 1
ATOM 702 C CA . ALA A 1 90 ? -3.871 -1.481 3.614 1.00 92.56 90 ALA A CA 1
ATOM 703 C C . ALA A 1 90 ? -2.861 -0.345 3.448 1.00 92.56 90 ALA A C 1
ATOM 705 O O . ALA A 1 90 ? -1.762 -0.549 2.948 1.00 92.56 90 ALA A O 1
ATOM 706 N N . ALA A 1 91 ? -3.244 0.863 3.841 1.00 93.25 91 ALA A N 1
ATOM 707 C CA . ALA A 1 91 ? -2.365 2.021 3.844 1.00 93.25 91 ALA A CA 1
ATOM 708 C C . ALA A 1 91 ? -2.631 2.886 5.074 1.00 93.25 91 ALA A C 1
ATOM 710 O O . ALA A 1 91 ? -3.786 3.119 5.450 1.00 93.25 91 ALA A O 1
ATOM 711 N N . GLY A 1 92 ? -1.564 3.410 5.673 1.00 93.31 92 GLY A N 1
ATOM 712 C CA . GLY A 1 92 ? -1.676 4.426 6.707 1.00 93.31 92 GLY A CA 1
ATOM 713 C C . GLY A 1 92 ? -2.267 5.719 6.148 1.00 93.31 92 GLY A C 1
ATOM 714 O O . GLY A 1 92 ? -1.945 6.150 5.039 1.00 93.31 92 GLY A O 1
ATOM 715 N N . TYR A 1 93 ? -3.126 6.382 6.922 1.00 94.88 93 TYR A N 1
ATOM 716 C CA . TYR A 1 93 ? -3.781 7.621 6.499 1.00 94.88 93 TYR A CA 1
ATOM 717 C C . TYR A 1 93 ? -2.773 8.710 6.117 1.00 94.88 93 TYR A C 1
ATOM 719 O O . TYR A 1 93 ? -2.948 9.389 5.105 1.00 94.88 93 TYR A O 1
ATOM 727 N N . LYS A 1 94 ? -1.678 8.839 6.875 1.00 95.38 94 LYS A N 1
ATOM 728 C CA . LYS A 1 94 ? -0.598 9.784 6.561 1.00 95.38 94 LYS A CA 1
ATOM 729 C C . LYS A 1 94 ? 0.071 9.477 5.224 1.00 95.38 94 LYS A C 1
ATOM 731 O O . LYS A 1 94 ? 0.274 10.378 4.419 1.00 95.38 94 LYS A O 1
ATOM 736 N N . GLN A 1 95 ? 0.294 8.204 4.930 1.00 95.62 95 GLN A N 1
ATOM 737 C CA . GLN A 1 95 ? 0.877 7.781 3.662 1.00 95.62 95 GLN A CA 1
ATOM 738 C C . GLN A 1 95 ? -0.082 7.983 2.489 1.00 95.62 95 GLN A C 1
ATOM 740 O O . GLN A 1 95 ? 0.349 8.401 1.417 1.00 95.62 95 GLN A O 1
ATOM 745 N N . TYR A 1 96 ? -1.393 7.815 2.689 1.00 96.06 96 TYR A N 1
ATOM 746 C CA . TYR A 1 96 ? -2.386 8.263 1.708 1.00 96.06 96 TYR A CA 1
ATOM 747 C C . TYR A 1 96 ? -2.294 9.777 1.446 1.00 96.06 96 TYR A C 1
ATOM 749 O O . TYR A 1 96 ? -2.368 10.204 0.292 1.00 96.06 96 TYR A O 1
ATOM 757 N N . LEU A 1 97 ? -2.120 10.601 2.486 1.00 96.19 97 LEU A N 1
ATOM 758 C CA . LEU A 1 97 ? -1.963 12.048 2.316 1.00 96.19 97 LEU A CA 1
ATOM 759 C C . LEU A 1 97 ? -0.699 12.389 1.514 1.00 96.19 97 LEU A C 1
ATOM 761 O O . LEU A 1 97 ? -0.781 13.241 0.627 1.00 96.19 97 LEU A O 1
ATOM 765 N N . ALA A 1 98 ? 0.419 11.707 1.780 1.00 95.50 98 ALA A N 1
ATOM 766 C CA . ALA A 1 98 ? 1.658 11.838 1.013 1.00 95.50 98 ALA A CA 1
ATOM 767 C C . ALA A 1 98 ? 1.455 11.439 -0.458 1.00 95.50 98 ALA A C 1
ATOM 769 O O . ALA A 1 98 ? 1.720 12.231 -1.363 1.00 95.50 98 ALA A O 1
ATOM 770 N N . TYR A 1 99 ? 0.866 10.266 -0.705 1.00 95.62 99 TYR A N 1
ATOM 771 C CA . TYR A 1 99 ? 0.523 9.783 -2.046 1.00 95.62 99 TYR A CA 1
ATOM 772 C C . TYR A 1 99 ? -0.361 10.786 -2.808 1.00 95.62 99 TYR A C 1
ATOM 774 O O . TYR A 1 99 ? -0.072 11.161 -3.943 1.00 95.62 99 TYR A O 1
ATOM 782 N N . ARG A 1 100 ? -1.408 11.316 -2.165 1.00 94.94 100 A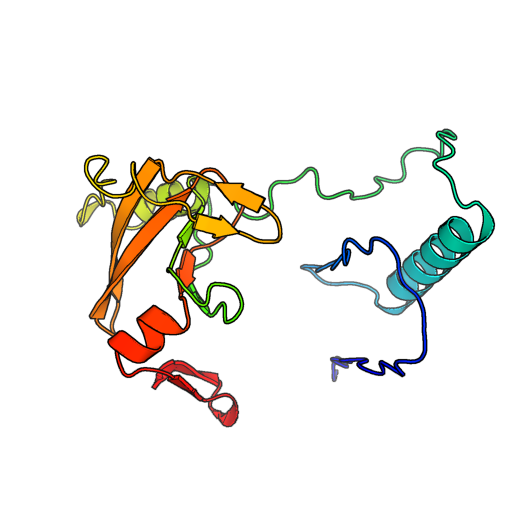RG A N 1
ATOM 783 C CA . ARG A 1 100 ? -2.297 12.322 -2.766 1.00 94.94 100 ARG A CA 1
ATOM 784 C C . ARG A 1 100 ? -1.576 13.631 -3.097 1.00 94.94 100 ARG A C 1
ATOM 786 O O . ARG A 1 100 ? -1.959 14.302 -4.053 1.00 94.94 100 ARG A O 1
ATOM 793 N N . ARG A 1 101 ? -0.569 14.029 -2.310 1.00 93.62 101 ARG A N 1
ATOM 794 C CA . ARG A 1 101 ? 0.245 15.227 -2.588 1.00 93.62 101 ARG A CA 1
ATOM 795 C C . ARG A 1 101 ? 1.107 15.049 -3.836 1.00 93.62 101 ARG A C 1
ATOM 797 O O . ARG A 1 101 ? 1.276 16.034 -4.553 1.00 93.62 101 ARG A O 1
ATOM 804 N N . LEU A 1 102 ? 1.611 13.839 -4.083 1.00 92.62 102 LEU A N 1
ATOM 805 C CA . LEU A 1 102 ? 2.411 13.514 -5.267 1.00 92.62 102 LEU A CA 1
ATOM 806 C C . LEU A 1 102 ? 1.558 13.346 -6.528 1.00 92.62 102 LEU A C 1
ATOM 808 O O . LEU A 1 102 ? 1.964 13.796 -7.589 1.00 92.62 102 LEU A O 1
ATOM 812 N N . HIS A 1 103 ? 0.362 12.772 -6.400 1.00 90.62 103 HIS A N 1
ATOM 813 C CA . HIS A 1 103 ? -0.510 12.419 -7.526 1.00 90.62 103 HIS A CA 1
ATOM 814 C C . HIS A 1 103 ? -1.731 13.339 -7.646 1.00 90.62 103 HIS A C 1
ATOM 816 O O . HIS A 1 103 ? -2.871 12.885 -7.798 1.00 90.62 103 HIS A O 1
ATOM 822 N N . LYS A 1 104 ? -1.517 14.656 -7.534 1.00 89.31 104 LYS A N 1
ATOM 823 C CA . LYS A 1 104 ? -2.603 15.654 -7.542 1.00 89.31 104 LYS A CA 1
ATOM 824 C C . LYS A 1 104 ? -3.409 15.625 -8.837 1.00 89.31 104 LYS A C 1
ATOM 826 O O . LYS A 1 104 ? -4.618 15.849 -8.793 1.00 89.31 104 LYS A O 1
ATOM 831 N N . GLU A 1 105 ? -2.768 15.311 -9.959 1.00 88.81 105 GLU A N 1
ATOM 832 C CA . GLU A 1 105 ? -3.399 15.217 -11.274 1.00 88.81 105 GLU A CA 1
ATOM 833 C C . GLU A 1 105 ? -4.516 14.165 -11.327 1.00 88.81 105 GLU A C 1
ATOM 835 O O . GLU A 1 105 ? -5.514 14.371 -12.014 1.00 88.81 105 GLU A O 1
ATOM 840 N N . TYR A 1 106 ? -4.404 13.090 -10.540 1.00 84.44 106 TYR A N 1
ATOM 841 C CA . TYR A 1 106 ? -5.424 12.040 -10.447 1.00 84.44 106 TYR A CA 1
ATOM 842 C C . TYR A 1 106 ? -6.395 12.251 -9.281 1.00 84.44 106 TYR A C 1
ATOM 844 O O . TYR A 1 106 ? -7.395 11.543 -9.187 1.00 84.44 106 TYR A O 1
ATOM 852 N N . SER A 1 107 ? -6.102 13.213 -8.394 1.00 83.50 107 SER A N 1
ATOM 853 C CA . SER A 1 107 ? -6.910 13.566 -7.219 1.00 83.50 107 SER A CA 1
ATOM 854 C C . SER A 1 107 ? -7.471 12.340 -6.475 1.00 83.50 107 SER A C 1
ATOM 856 O O . SER A 1 107 ? -8.689 12.219 -6.318 1.00 83.50 107 SER A O 1
ATOM 858 N N . PRO A 1 108 ? -6.609 11.411 -6.009 1.00 88.06 108 PRO A N 1
ATOM 859 C CA . PRO A 1 108 ? -7.059 10.180 -5.373 1.00 88.06 108 PRO A CA 1
ATOM 860 C C . PRO A 1 108 ? -7.881 10.507 -4.123 1.00 88.06 108 PRO A C 1
ATOM 862 O O . PRO A 1 108 ? -7.410 11.183 -3.202 1.00 88.06 108 PRO A O 1
ATOM 865 N N . HIS A 1 109 ? -9.127 10.037 -4.111 1.00 93.00 109 HIS A N 1
ATOM 866 C CA . HIS A 1 109 ? -10.079 10.255 -3.028 1.00 93.00 109 HIS A CA 1
ATOM 867 C C . HIS A 1 109 ? -10.337 8.953 -2.270 1.00 93.00 109 HIS A C 1
ATOM 869 O O . HIS A 1 109 ? -10.363 7.874 -2.862 1.00 93.00 109 HIS A O 1
ATOM 875 N N . ILE A 1 110 ? -10.553 9.068 -0.959 1.00 94.38 110 ILE A N 1
ATOM 876 C CA . ILE A 1 110 ? -10.999 7.937 -0.148 1.00 94.38 110 ILE A CA 1
ATOM 877 C C . ILE A 1 110 ? -12.486 7.721 -0.406 1.00 94.38 110 ILE A C 1
ATOM 879 O O . ILE A 1 110 ? -13.312 8.553 -0.041 1.00 94.38 110 ILE A O 1
ATOM 883 N N . ASP A 1 111 ? -12.835 6.569 -0.962 1.00 93.94 111 ASP A N 1
ATOM 884 C CA . ASP A 1 111 ? -14.211 6.095 -0.973 1.00 93.94 111 ASP A CA 1
ATOM 885 C C . ASP A 1 111 ? -14.603 5.665 0.448 1.00 93.94 111 ASP A C 1
ATOM 887 O O . ASP A 1 111 ? -14.240 4.586 0.921 1.00 93.94 111 ASP A O 1
ATOM 891 N N . THR A 1 112 ? -15.330 6.541 1.144 1.00 91.69 112 THR A N 1
ATOM 892 C CA . THR A 1 112 ? -15.816 6.303 2.514 1.00 91.69 112 THR A CA 1
ATOM 893 C C . THR A 1 112 ? -17.093 5.461 2.571 1.00 91.69 112 THR A C 1
ATOM 895 O O . THR A 1 112 ? -17.558 5.136 3.668 1.00 91.69 112 THR A O 1
ATOM 898 N N . ALA A 1 113 ? -17.707 5.128 1.429 1.00 88.06 113 ALA A N 1
ATOM 899 C CA . ALA A 1 113 ? -18.824 4.186 1.392 1.00 88.06 113 ALA A CA 1
ATOM 900 C C . ALA A 1 113 ? -18.318 2.744 1.536 1.00 88.06 113 ALA A C 1
ATOM 902 O O . ALA A 1 113 ? -18.994 1.895 2.121 1.00 88.06 113 ALA A O 1
ATOM 903 N N . LYS A 1 114 ? -17.098 2.480 1.060 1.00 83.00 114 LYS A N 1
ATOM 904 C CA . LYS A 1 114 ? -16.394 1.209 1.232 1.00 83.00 114 LYS A CA 1
ATOM 905 C C . LYS A 1 114 ? -15.647 1.154 2.566 1.00 83.00 114 LYS A C 1
ATOM 907 O O . LYS A 1 114 ? -15.331 2.167 3.174 1.00 83.00 114 LYS A O 1
ATOM 912 N N . GLY A 1 115 ? -15.373 -0.053 3.058 1.00 72.50 115 GLY A N 1
ATOM 913 C CA . GLY A 1 115 ? -14.507 -0.273 4.226 1.00 72.50 115 GLY A CA 1
ATOM 914 C C . GLY A 1 115 ? -15.153 -0.138 5.609 1.00 72.50 115 GLY A C 1
ATOM 915 O O . GLY A 1 115 ? -14.678 -0.791 6.530 1.00 72.50 115 GLY A O 1
ATOM 916 N N . LYS A 1 116 ? -16.274 0.579 5.762 1.00 71.50 116 LYS A N 1
ATOM 917 C CA . LYS A 1 116 ? -16.923 0.804 7.076 1.00 71.50 116 LYS A CA 1
ATOM 918 C C . LYS A 1 116 ? -17.435 -0.454 7.790 1.00 71.50 116 LYS A C 1
ATOM 920 O O . LYS A 1 116 ? -17.544 -0.457 9.008 1.00 71.50 116 LYS A O 1
ATOM 925 N N . SER A 1 117 ? -17.750 -1.519 7.054 1.00 71.94 117 SER A N 1
ATOM 926 C CA . SER A 1 117 ? -18.158 -2.825 7.607 1.00 71.94 117 SER A CA 1
ATOM 927 C C . SER A 1 117 ? -17.014 -3.843 7.660 1.00 71.94 117 SER A C 1
ATOM 929 O O . SER A 1 117 ? -17.226 -5.016 7.959 1.00 71.94 117 SER A O 1
ATOM 931 N N . THR A 1 118 ? -15.797 -3.422 7.317 1.00 76.75 118 THR A N 1
ATOM 932 C CA . THR A 1 118 ? -14.620 -4.281 7.254 1.00 76.75 118 THR A CA 1
ATOM 933 C C . THR A 1 118 ? -13.713 -3.997 8.438 1.00 76.75 118 THR A C 1
ATOM 935 O O . THR A 1 118 ? -13.310 -2.867 8.654 1.00 76.75 118 THR A O 1
ATOM 938 N N . ASN A 1 119 ? -13.308 -5.047 9.142 1.00 78.44 119 ASN A N 1
ATOM 939 C CA . ASN A 1 119 ? -12.188 -4.982 10.070 1.00 78.44 119 ASN A CA 1
ATOM 940 C C . ASN A 1 119 ? -10.889 -5.327 9.333 1.00 78.44 119 ASN A C 1
ATOM 942 O O . ASN A 1 119 ? -10.841 -6.314 8.587 1.00 78.44 119 ASN A O 1
ATOM 946 N N . ILE A 1 120 ? -9.853 -4.514 9.537 1.00 76.94 120 ILE A N 1
ATOM 947 C CA . ILE A 1 120 ? -8.485 -4.786 9.088 1.00 76.94 120 ILE A CA 1
ATOM 948 C C . ILE A 1 120 ? -7.675 -5.201 10.306 1.00 76.94 120 ILE A C 1
ATOM 950 O O . ILE A 1 120 ? -7.677 -4.506 11.321 1.00 76.94 120 ILE A O 1
ATOM 954 N N . LYS A 1 121 ? -7.009 -6.352 10.209 1.00 73.31 121 LYS A N 1
ATOM 955 C CA . LYS A 1 121 ? -5.988 -6.739 11.178 1.00 73.31 121 LYS A CA 1
ATOM 956 C C . LYS A 1 121 ? -4.686 -6.062 10.780 1.00 73.31 121 LYS A C 1
ATOM 958 O O . LYS A 1 121 ? -4.285 -6.171 9.626 1.00 73.31 121 LYS A O 1
ATOM 963 N N . PHE A 1 122 ? -4.073 -5.367 11.723 1.00 68.75 122 PHE A N 1
ATOM 964 C CA . PHE A 1 122 ? -2.758 -4.764 11.561 1.00 68.75 122 PHE A CA 1
ATOM 965 C C . PHE A 1 122 ? -1.962 -5.055 12.834 1.00 68.75 122 PHE A C 1
ATOM 967 O O . PHE A 1 122 ? -2.381 -4.664 13.927 1.00 68.75 122 PHE A O 1
ATOM 974 N N . GLY A 1 123 ? -0.871 -5.814 12.703 1.00 67.50 123 GLY A N 1
ATOM 975 C CA . GLY A 1 123 ? -0.217 -6.455 13.846 1.00 67.50 123 GLY A CA 1
ATOM 976 C C . GLY A 1 123 ? -1.199 -7.315 14.656 1.00 67.50 123 GLY A C 1
ATOM 977 O O . GLY A 1 123 ? -2.059 -7.997 14.095 1.00 67.50 123 GLY A O 1
ATOM 978 N N . ILE A 1 124 ? -1.112 -7.235 15.986 1.00 57.56 124 ILE A N 1
ATOM 979 C CA . ILE A 1 124 ? -2.046 -7.907 16.910 1.00 57.56 124 ILE A CA 1
ATOM 980 C C . ILE A 1 124 ? -3.402 -7.187 17.044 1.00 57.56 124 ILE A C 1
ATOM 982 O O . ILE A 1 124 ? -4.325 -7.702 17.676 1.00 57.56 124 ILE A O 1
ATOM 986 N N . GLY A 1 125 ? -3.534 -5.990 16.466 1.00 70.25 125 GLY A N 1
ATOM 987 C CA . GLY A 1 125 ? -4.706 -5.133 16.597 1.00 70.25 125 GLY A CA 1
ATOM 988 C C . GLY A 1 125 ? -5.730 -5.300 15.475 1.00 70.25 125 GLY A C 1
ATOM 989 O O . GLY A 1 125 ? -5.442 -5.787 14.379 1.00 70.25 125 GLY A O 1
ATOM 990 N N . ILE A 1 126 ? -6.951 -4.834 15.744 1.00 76.50 126 ILE A N 1
ATOM 991 C CA . ILE A 1 126 ? -8.014 -4.672 14.749 1.00 76.50 126 ILE A CA 1
ATOM 992 C C . ILE A 1 126 ? -8.338 -3.186 14.636 1.00 76.50 126 ILE A C 1
ATOM 994 O O . ILE A 1 126 ? -8.545 -2.514 15.643 1.00 76.50 126 ILE A O 1
ATOM 998 N N . THR A 1 127 ? -8.420 -2.684 13.408 1.00 82.19 127 THR A N 1
ATOM 999 C CA . THR A 1 127 ? -8.796 -1.300 13.123 1.00 82.19 127 THR A CA 1
ATOM 1000 C C . THR A 1 127 ? -9.894 -1.235 12.065 1.00 82.19 127 THR A C 1
ATOM 1002 O O . THR A 1 127 ? -9.982 -2.084 11.170 1.00 82.19 127 THR A O 1
ATOM 1005 N N . THR A 1 128 ? -10.763 -0.233 12.186 1.00 86.44 128 THR A N 1
ATOM 1006 C CA . THR A 1 128 ? -11.803 0.057 11.194 1.00 86.44 128 THR A CA 1
ATOM 1007 C C . THR A 1 128 ? -11.249 1.048 10.164 1.00 86.44 128 THR A C 1
ATOM 1009 O O . THR A 1 128 ? -10.781 2.122 10.549 1.00 86.44 128 THR A O 1
ATOM 1012 N N . PRO A 1 129 ? -11.294 0.733 8.860 1.00 90.44 129 PRO A N 1
ATOM 1013 C CA . PRO A 1 129 ? -10.906 1.651 7.801 1.00 90.44 129 PRO A CA 1
ATOM 1014 C C . PRO A 1 129 ? -11.759 2.912 7.773 1.00 90.44 129 PRO A C 1
ATOM 1016 O O . PRO A 1 129 ? -12.976 2.871 7.948 1.00 90.44 129 PRO A O 1
ATOM 1019 N N . ILE A 1 130 ? -11.116 4.020 7.424 1.00 92.69 130 ILE A N 1
ATOM 1020 C CA . ILE A 1 130 ? -11.779 5.272 7.043 1.00 92.69 130 ILE A CA 1
ATOM 1021 C C . ILE A 1 130 ? -12.518 5.084 5.707 1.00 92.69 130 ILE A C 1
ATOM 1023 O O . ILE A 1 130 ? -13.591 5.648 5.487 1.00 92.69 130 ILE A O 1
ATOM 1027 N N . GLY A 1 131 ? -11.934 4.278 4.820 1.00 94.12 131 GLY A N 1
ATOM 1028 C CA . GLY A 1 131 ? -12.473 3.930 3.515 1.00 94.12 131 GLY A CA 1
ATOM 1029 C C . GLY A 1 131 ? -11.437 3.196 2.675 1.00 94.12 131 GLY A C 1
ATOM 1030 O O . GLY A 1 131 ? -10.493 2.618 3.219 1.00 94.12 131 GLY A O 1
ATOM 1031 N N . THR A 1 132 ? -11.586 3.238 1.356 1.00 95.50 132 THR A N 1
ATOM 1032 C CA . THR A 1 132 ? -10.607 2.664 0.422 1.00 95.50 132 THR A CA 1
ATOM 1033 C C . THR A 1 132 ? -10.082 3.698 -0.560 1.00 95.50 132 THR A C 1
ATOM 1035 O O . THR A 1 132 ? -10.819 4.591 -0.968 1.00 95.50 132 THR A O 1
ATOM 1038 N N . VAL A 1 133 ? -8.833 3.549 -0.991 1.00 95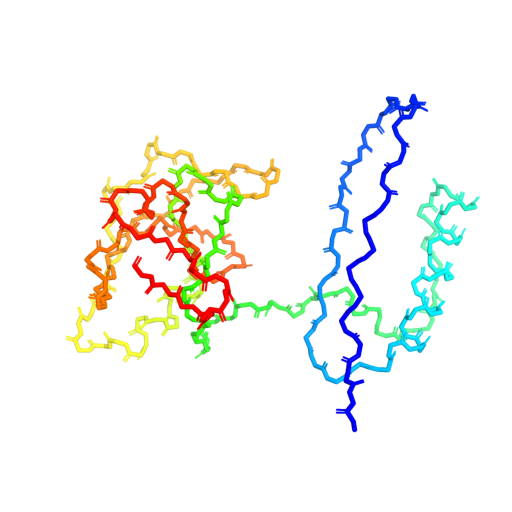.44 133 VAL A N 1
ATOM 1039 C CA . VAL A 1 133 ? -8.247 4.328 -2.086 1.00 95.44 133 VAL A CA 1
ATOM 1040 C C . VAL A 1 133 ? -7.761 3.393 -3.189 1.00 95.44 133 VAL A C 1
ATOM 1042 O O . VAL A 1 133 ? -7.181 2.342 -2.920 1.00 95.44 133 VAL A O 1
ATOM 1045 N N . GLY A 1 134 ? -8.023 3.774 -4.435 1.00 94.69 134 GLY A N 1
ATOM 1046 C CA . GLY A 1 134 ? -7.530 3.073 -5.612 1.00 94.69 134 GLY A CA 1
ATOM 1047 C C . GLY A 1 134 ? -6.180 3.612 -6.068 1.00 94.69 134 GLY A C 1
ATOM 1048 O O . GLY A 1 134 ? -6.022 4.823 -6.226 1.00 94.69 134 GLY A O 1
ATOM 1049 N N . VAL A 1 135 ? -5.228 2.718 -6.315 1.00 93.62 135 VAL A N 1
ATOM 1050 C CA . VAL A 1 135 ? -3.897 3.044 -6.837 1.00 93.62 135 VAL A CA 1
ATOM 1051 C C . VAL A 1 135 ? -3.685 2.296 -8.145 1.00 93.62 135 VAL A C 1
ATOM 1053 O O . VAL A 1 135 ? -3.803 1.071 -8.201 1.00 93.62 135 VAL A O 1
ATOM 1056 N N . TYR A 1 136 ? -3.373 3.037 -9.206 1.00 90.19 136 TYR A N 1
ATOM 1057 C CA . TYR A 1 136 ? -2.957 2.453 -10.475 1.00 90.19 136 TYR A CA 1
ATOM 1058 C C . TYR A 1 136 ? -1.451 2.226 -10.443 1.00 90.19 136 TYR A C 1
ATOM 1060 O O . TYR A 1 136 ? -0.676 3.167 -10.301 1.00 90.19 136 TYR A O 1
ATOM 1068 N N . THR A 1 137 ? -1.051 0.968 -10.574 1.00 87.25 137 THR A N 1
ATOM 1069 C CA . THR A 1 137 ? 0.351 0.559 -10.687 1.00 87.25 137 THR A CA 1
ATOM 1070 C C . THR A 1 137 ? 0.601 -0.015 -12.084 1.00 87.25 137 THR A C 1
ATOM 1072 O O . THR A 1 137 ? -0.365 -0.388 -12.759 1.00 87.25 137 THR A O 1
ATOM 1075 N N . PRO A 1 138 ? 1.868 -0.160 -12.515 1.00 86.31 138 PRO A N 1
ATOM 1076 C CA . PRO A 1 138 ? 2.194 -0.914 -13.726 1.00 86.31 138 PRO A CA 1
ATOM 1077 C C . PRO A 1 138 ? 1.640 -2.347 -13.716 1.00 86.31 138 PRO A C 1
ATOM 1079 O O . PRO A 1 138 ? 1.327 -2.883 -14.774 1.00 86.31 138 PRO A O 1
ATOM 1082 N N . LEU A 1 139 ? 1.469 -2.942 -12.528 1.00 82.81 139 LEU A N 1
ATOM 1083 C CA . LEU A 1 139 ? 0.908 -4.282 -12.377 1.00 82.81 139 LEU A CA 1
ATOM 1084 C C . LEU A 1 139 ? -0.586 -4.304 -12.676 1.00 82.81 139 LEU A C 1
ATOM 1086 O O . LEU A 1 139 ? -1.028 -5.225 -13.357 1.00 82.81 139 LEU A O 1
ATOM 1090 N N . ARG A 1 140 ? -1.347 -3.333 -12.128 1.00 87.50 140 ARG A N 1
ATOM 1091 C CA . ARG A 1 140 ? -2.790 -3.054 -12.333 1.00 87.50 140 ARG A CA 1
ATOM 1092 C C . ARG A 1 140 ? -3.348 -2.122 -11.247 1.00 87.50 140 ARG A C 1
ATOM 1094 O O . ARG A 1 140 ? -2.620 -1.589 -10.412 1.00 87.50 140 ARG A O 1
ATOM 1101 N N . TYR A 1 141 ? -4.667 -1.926 -11.266 1.00 91.50 141 TYR A N 1
ATOM 1102 C CA . TYR A 1 141 ? -5.419 -1.292 -10.186 1.00 91.50 141 TYR A CA 1
ATOM 1103 C C . TYR A 1 141 ? -5.405 -2.140 -8.904 1.00 91.50 141 TYR A C 1
ATOM 1105 O O . TYR A 1 141 ? -5.773 -3.323 -8.912 1.00 91.50 141 TYR A O 1
ATOM 1113 N N . ILE A 1 142 ? -5.037 -1.504 -7.796 1.00 93.19 142 ILE A N 1
ATOM 1114 C CA . ILE A 1 142 ? -5.010 -2.085 -6.456 1.00 93.19 142 ILE A CA 1
ATOM 1115 C C . ILE A 1 142 ? -5.857 -1.203 -5.536 1.00 93.19 142 ILE A C 1
ATOM 1117 O O . ILE A 1 142 ? -5.715 0.019 -5.531 1.00 93.19 142 ILE A O 1
ATOM 1121 N N . GLU A 1 143 ? -6.759 -1.820 -4.776 1.00 94.44 143 GLU A N 1
ATOM 1122 C CA . GLU A 1 143 ? -7.578 -1.130 -3.779 1.00 94.44 143 GLU A CA 1
ATOM 1123 C C . GLU A 1 143 ? -6.940 -1.317 -2.399 1.00 94.44 143 GLU A C 1
ATOM 1125 O O . GLU A 1 143 ? -6.711 -2.446 -1.969 1.00 94.44 143 GLU A O 1
ATOM 1130 N N . PHE A 1 144 ? -6.654 -0.212 -1.711 1.00 94.00 144 PHE A N 1
ATOM 1131 C CA . PHE A 1 144 ? -6.069 -0.210 -0.372 1.00 94.00 144 PHE A CA 1
ATOM 1132 C C . PHE A 1 144 ? -7.081 0.296 0.648 1.00 94.00 144 PHE A C 1
ATOM 1134 O O . PHE A 1 144 ? -7.689 1.352 0.459 1.00 94.00 144 PHE A O 1
ATOM 1141 N N . PHE A 1 145 ? -7.231 -0.418 1.763 1.00 93.88 145 PHE A N 1
ATOM 1142 C CA . PHE A 1 145 ? -7.981 0.079 2.914 1.00 93.88 145 PHE A CA 1
ATOM 1143 C C . PHE A 1 145 ? -7.164 1.140 3.651 1.00 93.88 145 PHE A C 1
ATOM 1145 O O . PHE A 1 145 ? -6.055 0.869 4.102 1.00 93.88 145 PHE A O 1
ATOM 1152 N N . VAL A 1 146 ? -7.716 2.342 3.804 1.00 94.25 146 VAL A N 1
ATOM 1153 C CA . VAL A 1 146 ? -7.035 3.438 4.499 1.00 94.25 146 VAL A CA 1
ATOM 1154 C C . VAL A 1 146 ? -7.387 3.400 5.979 1.00 94.25 146 VAL A C 1
ATOM 1156 O O . VAL A 1 146 ? -8.559 3.485 6.349 1.00 94.25 146 VAL A O 1
ATOM 1159 N N . VAL A 1 147 ? -6.370 3.289 6.828 1.00 92.06 147 VAL A N 1
ATOM 1160 C CA . VAL A 1 147 ? -6.495 3.112 8.281 1.00 92.06 147 VAL A CA 1
ATOM 1161 C C . VAL A 1 147 ? -5.644 4.142 9.025 1.00 92.06 147 VAL A C 1
ATOM 1163 O O . VAL A 1 147 ? -4.637 4.625 8.511 1.00 92.06 147 VAL A O 1
ATOM 1166 N N . ASN A 1 148 ? -6.035 4.509 10.247 1.00 90.12 148 ASN A N 1
ATOM 1167 C CA . ASN A 1 148 ? -5.291 5.484 11.051 1.00 90.12 148 ASN A CA 1
ATOM 1168 C C . ASN A 1 148 ? -4.135 4.820 11.821 1.00 90.12 148 ASN A C 1
ATOM 1170 O O . ASN A 1 148 ? -4.167 4.746 13.047 1.00 90.12 148 ASN A O 1
ATOM 1174 N N . VAL A 1 149 ? -3.152 4.291 11.091 1.00 86.31 149 VAL A N 1
ATOM 1175 C CA . VAL A 1 149 ? -1.941 3.667 11.648 1.00 86.31 149 VAL A CA 1
ATOM 1176 C C . VAL A 1 149 ? -0.695 4.184 10.922 1.00 86.31 149 VAL A C 1
ATOM 1178 O O . VAL A 1 149 ? -0.784 4.656 9.784 1.00 86.31 149 VAL A O 1
ATOM 1181 N N . ASP A 1 150 ? 0.451 4.119 11.594 1.00 88.50 150 ASP A N 1
ATOM 1182 C CA . ASP A 1 150 ? 1.749 4.567 11.082 1.00 88.50 150 ASP A CA 1
ATOM 1183 C C . ASP A 1 150 ? 2.395 3.462 10.224 1.00 88.50 150 ASP A C 1
ATOM 1185 O O . ASP A 1 150 ? 3.219 2.685 10.704 1.00 88.50 150 ASP A O 1
ATOM 1189 N N . THR A 1 151 ? 1.939 3.329 8.973 1.00 87.19 151 THR A N 1
ATOM 1190 C CA . THR A 1 151 ? 2.395 2.302 8.016 1.00 87.19 151 THR A CA 1
ATOM 1191 C C . THR A 1 151 ? 2.382 2.824 6.570 1.00 87.19 151 THR A C 1
ATOM 1193 O O . THR A 1 151 ? 1.512 3.648 6.245 1.00 87.19 151 THR A O 1
ATOM 1196 N N . PRO A 1 152 ? 3.293 2.366 5.683 1.00 93.19 152 PRO A N 1
ATOM 1197 C CA . PRO A 1 152 ? 3.246 2.622 4.242 1.00 93.19 152 PRO A CA 1
ATOM 1198 C C . PRO A 1 152 ? 2.030 1.957 3.593 1.00 93.19 152 PRO A C 1
ATOM 1200 O O . PRO A 1 152 ? 1.149 1.406 4.252 1.00 93.19 152 PRO A O 1
ATOM 1203 N N . PHE A 1 153 ? 1.955 2.016 2.266 1.00 93.12 153 PHE A N 1
ATOM 1204 C CA . PHE A 1 153 ? 1.039 1.136 1.552 1.00 93.12 153 PHE A CA 1
ATOM 1205 C C . PHE A 1 153 ? 1.588 -0.281 1.652 1.00 93.12 153 PHE A C 1
ATOM 1207 O O . PHE A 1 153 ? 2.769 -0.502 1.415 1.00 93.12 153 PHE A O 1
ATOM 1214 N N . GLN A 1 154 ? 0.737 -1.235 1.990 1.00 91.88 154 GLN A N 1
ATOM 1215 C CA . GLN A 1 154 ? 1.094 -2.631 2.174 1.00 91.88 154 GLN A CA 1
ATOM 1216 C C . GLN A 1 154 ? 0.260 -3.492 1.242 1.00 91.88 154 GLN A C 1
ATOM 1218 O O . GLN A 1 154 ? -0.972 -3.514 1.328 1.00 91.88 154 GLN A O 1
ATOM 1223 N N . LEU A 1 155 ? 0.936 -4.182 0.333 1.00 91.25 155 LEU A N 1
ATOM 1224 C CA . LEU A 1 155 ? 0.331 -5.109 -0.602 1.00 91.25 155 LEU A CA 1
ATOM 1225 C C . LEU A 1 155 ? 0.212 -6.483 0.053 1.00 91.25 155 LEU A C 1
ATOM 1227 O O . LEU A 1 155 ? 1.213 -7.108 0.399 1.00 91.25 155 LEU A O 1
ATOM 1231 N N . SER A 1 156 ? -1.027 -6.949 0.196 1.00 90.25 156 SER A N 1
ATOM 1232 C CA . SER A 1 156 ? -1.315 -8.264 0.764 1.00 90.25 156 SER A CA 1
ATOM 1233 C C . SER A 1 156 ? -1.022 -9.401 -0.205 1.00 90.25 156 SER A C 1
ATOM 1235 O O . SER A 1 156 ? -1.268 -9.290 -1.408 1.00 90.25 156 SER A O 1
ATOM 1237 N N . LEU A 1 157 ? -0.654 -10.561 0.343 1.00 89.50 157 LEU A N 1
ATOM 1238 C CA . LEU A 1 157 ? -0.508 -11.795 -0.432 1.00 89.50 157 LEU A CA 1
ATOM 1239 C C . LEU A 1 157 ? -1.789 -12.171 -1.202 1.00 89.50 157 LEU A C 1
ATOM 1241 O O . LEU A 1 157 ? -1.722 -12.655 -2.330 1.00 89.50 157 LEU A O 1
ATOM 1245 N N . LYS A 1 158 ? -2.980 -11.920 -0.640 1.00 89.69 158 LYS A N 1
ATOM 1246 C CA . LYS A 1 158 ? -4.247 -12.168 -1.346 1.00 89.69 158 LYS A CA 1
ATOM 1247 C C . LYS A 1 158 ? -4.406 -11.285 -2.579 1.00 89.69 158 LYS A C 1
ATOM 1249 O O . LYS A 1 158 ? -4.876 -11.773 -3.607 1.00 89.69 158 LYS A O 1
ATOM 1254 N N . ASP A 1 159 ? -4.048 -10.007 -2.486 1.00 90.38 159 ASP A N 1
ATOM 1255 C CA . ASP A 1 159 ? -4.083 -9.130 -3.651 1.00 90.38 159 ASP A CA 1
ATOM 1256 C C . ASP A 1 159 ? -3.003 -9.498 -4.663 1.00 90.38 159 ASP A C 1
ATOM 1258 O O . ASP A 1 159 ? -3.297 -9.481 -5.852 1.00 90.38 159 ASP A O 1
ATOM 1262 N N . MET A 1 160 ? -1.820 -9.936 -4.227 1.00 91.00 160 MET A N 1
ATOM 1263 C CA . MET A 1 160 ? -0.807 -10.485 -5.135 1.00 91.00 160 MET A CA 1
ATOM 1264 C C . MET A 1 160 ? -1.340 -11.692 -5.916 1.00 91.00 160 MET A C 1
ATOM 1266 O O . MET A 1 160 ? -1.331 -11.683 -7.145 1.00 91.00 160 MET A O 1
ATOM 1270 N N . ASN A 1 161 ? -1.943 -12.664 -5.223 1.00 91.25 161 ASN A N 1
ATOM 1271 C CA . ASN A 1 161 ? -2.579 -13.828 -5.850 1.00 91.25 161 ASN A CA 1
ATOM 1272 C C . ASN A 1 161 ? -3.695 -13.428 -6.828 1.00 91.25 161 ASN A C 1
ATOM 1274 O O . ASN A 1 161 ? -3.811 -13.999 -7.909 1.00 91.25 161 ASN A O 1
ATOM 1278 N N . ARG A 1 162 ? -4.520 -12.433 -6.471 1.00 92.69 162 ARG A N 1
ATOM 1279 C CA . ARG A 1 162 ? -5.5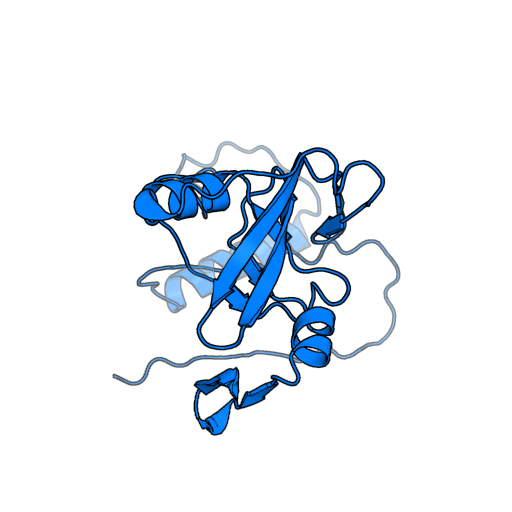80 -11.901 -7.347 1.00 92.69 162 ARG A CA 1
ATOM 1280 C C . ARG A 1 162 ? -5.011 -11.221 -8.593 1.00 92.69 162 ARG A C 1
ATOM 1282 O O . ARG A 1 162 ? -5.625 -11.283 -9.657 1.00 92.69 162 ARG A O 1
ATOM 1289 N N . LEU A 1 163 ? -3.892 -10.520 -8.444 1.00 91.75 163 LEU A N 1
ATOM 1290 C CA . LEU A 1 163 ? -3.192 -9.846 -9.534 1.00 91.75 163 LEU A CA 1
ATOM 1291 C C . LEU A 1 163 ? -2.392 -10.834 -10.396 1.00 91.75 163 LEU A C 1
ATOM 1293 O O . LEU A 1 163 ? -2.106 -10.507 -11.544 1.00 91.75 163 LEU A O 1
ATOM 1297 N N . GLY A 1 164 ? -2.111 -12.034 -9.876 1.00 92.00 164 GLY A N 1
ATOM 1298 C CA . GLY A 1 164 ? -1.265 -13.038 -10.517 1.00 92.00 164 GLY A CA 1
ATOM 1299 C C . GLY A 1 164 ? 0.219 -12.695 -10.435 1.00 92.00 164 GLY A C 1
ATOM 1300 O O . GLY A 1 164 ? 0.968 -13.150 -11.289 1.00 92.00 164 GLY A O 1
ATOM 1301 N N . VAL A 1 165 ? 0.610 -11.882 -9.446 1.00 90.12 165 VAL A N 1
ATOM 1302 C CA . VAL A 1 165 ? 1.984 -11.396 -9.279 1.00 90.12 165 VAL A CA 1
ATOM 1303 C C . VAL A 1 165 ? 2.665 -12.081 -8.105 1.00 90.12 165 VAL A C 1
ATOM 1305 O O . VAL A 1 165 ? 2.014 -12.420 -7.113 1.00 90.12 165 VAL A O 1
ATOM 1308 N N . TYR A 1 166 ? 3.978 -12.239 -8.179 1.00 89.19 166 TYR A N 1
ATOM 1309 C CA . TYR A 1 166 ? 4.791 -12.749 -7.079 1.00 89.19 166 TYR A CA 1
ATOM 1310 C C . TYR A 1 166 ? 6.114 -11.998 -6.983 1.00 89.19 166 TYR A C 1
ATOM 1312 O O . TYR A 1 166 ? 6.580 -11.384 -7.938 1.00 89.19 166 TYR A O 1
ATOM 1320 N N . PHE A 1 167 ? 6.712 -12.018 -5.795 1.00 87.38 167 PHE A N 1
ATOM 1321 C CA . PHE A 1 167 ? 8.042 -11.461 -5.603 1.00 87.38 167 PHE A CA 1
ATOM 1322 C C . PHE A 1 167 ? 9.084 -12.520 -5.946 1.00 87.38 167 PHE A C 1
ATOM 1324 O O . PHE A 1 167 ? 9.139 -13.568 -5.302 1.00 87.38 167 PHE A O 1
ATOM 1331 N N . HIS A 1 168 ? 9.888 -12.252 -6.966 1.00 87.88 168 HIS A N 1
ATOM 1332 C CA . HIS A 1 168 ? 11.041 -13.052 -7.328 1.00 87.88 168 HIS A CA 1
ATOM 1333 C C . HIS A 1 168 ? 12.269 -12.486 -6.610 1.00 87.88 168 HIS A C 1
ATOM 1335 O O . HIS A 1 168 ? 12.797 -11.435 -6.972 1.00 87.88 168 HIS A O 1
ATOM 1341 N N . ASN A 1 169 ? 12.682 -13.169 -5.545 1.00 86.31 169 ASN A N 1
ATOM 1342 C CA . ASN A 1 169 ? 13.725 -12.718 -4.624 1.00 86.31 169 ASN A CA 1
ATOM 1343 C C . ASN A 1 169 ? 15.107 -12.633 -5.287 1.00 86.31 169 ASN A C 1
ATOM 1345 O O . ASN A 1 169 ? 15.858 -11.712 -4.982 1.00 86.31 169 ASN A O 1
ATOM 1349 N N . ASP A 1 170 ? 15.420 -13.546 -6.209 1.00 90.81 170 ASP A N 1
ATOM 1350 C CA . ASP A 1 170 ? 16.728 -13.598 -6.877 1.00 90.81 170 ASP A CA 1
ATOM 1351 C C . ASP A 1 170 ? 16.942 -12.396 -7.810 1.00 90.81 170 ASP A C 1
ATOM 1353 O O . ASP A 1 170 ? 18.053 -11.890 -7.953 1.00 90.81 170 ASP A O 1
ATOM 1357 N N . GLU A 1 171 ? 15.860 -11.904 -8.412 1.00 90.62 171 GLU A N 1
ATOM 1358 C CA . GLU A 1 171 ? 15.864 -10.720 -9.277 1.00 90.62 171 GLU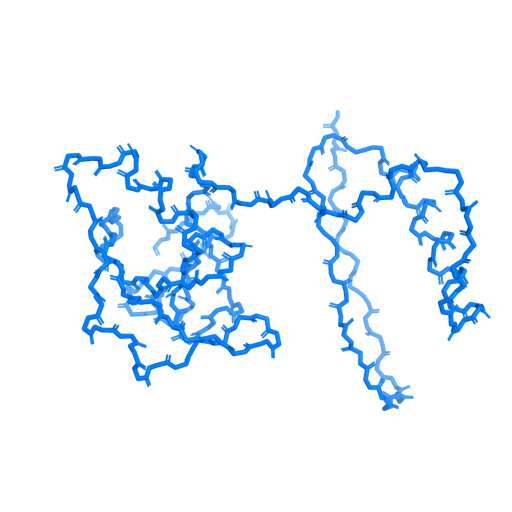 A CA 1
ATOM 1359 C C . GLU A 1 171 ? 15.450 -9.443 -8.533 1.00 90.62 171 GLU A C 1
ATOM 1361 O O . GLU A 1 171 ? 15.462 -8.362 -9.121 1.00 90.62 171 GLU A O 1
ATOM 1366 N N . ASN A 1 172 ? 15.083 -9.558 -7.250 1.00 85.31 172 ASN A N 1
ATOM 1367 C CA . ASN A 1 172 ? 14.519 -8.481 -6.436 1.00 85.31 172 ASN A CA 1
ATOM 1368 C C . ASN A 1 172 ? 13.383 -7.727 -7.166 1.00 85.31 172 ASN A C 1
ATOM 1370 O O . ASN A 1 172 ? 13.355 -6.495 -7.217 1.00 85.31 172 ASN A O 1
ATOM 1374 N N . ALA A 1 173 ? 12.462 -8.477 -7.780 1.00 84.00 173 ALA A N 1
ATOM 1375 C CA . ALA A 1 173 ? 11.446 -7.941 -8.685 1.00 84.00 173 ALA A CA 1
ATOM 1376 C C . ALA A 1 173 ? 10.051 -8.526 -8.426 1.00 84.00 173 ALA A C 1
ATOM 1378 O O . ALA A 1 173 ? 9.904 -9.667 -7.995 1.00 84.00 173 ALA A O 1
ATOM 1379 N N . LEU A 1 174 ? 9.010 -7.743 -8.723 1.00 84.12 174 LEU A N 1
ATOM 1380 C CA . LEU A 1 174 ? 7.638 -8.244 -8.847 1.00 84.12 174 LEU A CA 1
ATOM 1381 C C . LEU A 1 174 ? 7.402 -8.685 -10.295 1.00 84.12 174 LEU A C 1
ATOM 1383 O O . LEU A 1 174 ? 7.535 -7.861 -11.203 1.00 84.12 174 LEU A O 1
ATOM 1387 N N . ILE A 1 175 ? 7.049 -9.959 -10.476 1.00 83.94 175 ILE A N 1
ATOM 1388 C CA . ILE A 1 175 ? 6.728 -10.593 -11.765 1.00 83.94 175 ILE A CA 1
ATOM 1389 C C . ILE A 1 175 ? 5.229 -10.853 -11.837 1.00 83.94 175 ILE A C 1
ATOM 1391 O O . ILE A 1 175 ? 4.678 -11.318 -10.812 1.00 83.94 175 ILE A O 1
#

Sequence (175 aa):
DSGIEALINNIDLSEVKDYEGDTQETYFGEVDGKELFHAIENLSVQHAILGNHSTEDYDTREILTSSTMRYNDLEYHGIMIDISAAAKSAAGYKQYLAYRRLHKEYSPHIDTAKGKSTNIKFGIGITTPIGTVGVYTPLRYIEFFVVNVDTPFQLSLKDMNRLGVYFHNDENALI

Organism: NCBI:txid62708

Radius of gyration: 19.88 Å; chains: 1; bounding box: 52×42×51 Å

Secondary structure (DSSP, 8-state):
-----------------S----------S---HHHHHHHHHHHHHHHHHH-S---------------S-SS-SSS---EEEEGGGTT--EEEHHHHHHHHHH-GGG----BSSSSTT--EEETTEEE--SEEEEEE-SS-EEEEEEESSS--EEEEHHHHHHHT--EETTTTEE-

pLDDT: mean 71.44, std 22.09, range [29.06, 96.19]